Protein AF-A0A953W5H8-F1 (afdb_monomer_lite)

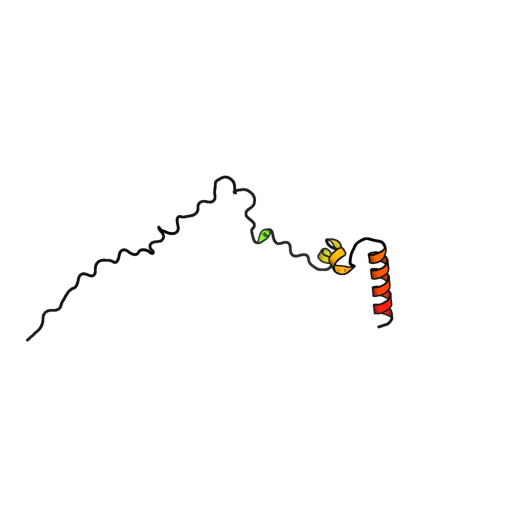Foldseek 3Di:
DDDDDDDPPPDPPPPPPPCPVVPPCPDPPPPPPDDPDPVVDDDDDDCRVCVVCVCVPQVDDDPSSVVSVVVVVVVVVVD

Structure (mmCIF, N/CA/C/O backbone):
data_AF-A0A953W5H8-F1
#
_entry.id   AF-A0A953W5H8-F1
#
loop_
_atom_site.group_PDB
_atom_site.id
_atom_site.type_symbol
_atom_site.label_atom_id
_atom_site.label_alt_id
_atom_site.label_comp_id
_atom_site.label_asym_id
_atom_site.label_entity_id
_atom_site.label_seq_id
_atom_site.pdbx_PDB_ins_code
_atom_site.Cartn_x
_atom_site.Cartn_y
_atom_site.Cartn_z
_atom_site.occupancy
_atom_site.B_iso_or_equiv
_atom_site.auth_seq_id
_atom_site.auth_comp_id
_atom_site.auth_asym_id
_atom_site.auth_atom_id
_atom_site.pdbx_PDB_model_num
ATOM 1 N N . MET A 1 1 ? -25.283 -45.258 77.233 1.00 45.81 1 MET A N 1
ATOM 2 C CA . MET A 1 1 ? -26.298 -44.651 76.341 1.00 45.81 1 MET A CA 1
ATOM 3 C C . MET A 1 1 ? -26.418 -43.184 76.718 1.00 45.81 1 MET A C 1
ATOM 5 O O . MET A 1 1 ? -26.553 -42.932 77.900 1.00 45.81 1 MET A O 1
ATOM 9 N N . ALA A 1 2 ? -26.364 -42.164 75.876 1.00 44.81 2 ALA A N 1
ATOM 10 C CA . ALA A 1 2 ? -25.878 -41.948 74.520 1.00 44.81 2 ALA A CA 1
ATOM 11 C C . ALA A 1 2 ? -25.642 -40.421 74.443 1.00 44.81 2 ALA A C 1
ATOM 13 O O . ALA A 1 2 ? -26.346 -39.649 75.090 1.00 44.81 2 ALA A O 1
ATOM 14 N N . GLN A 1 3 ? -24.605 -40.007 73.724 1.00 49.19 3 GLN A N 1
ATOM 15 C CA . GLN A 1 3 ? -24.136 -38.625 73.613 1.00 49.19 3 GLN A CA 1
ATOM 16 C C . GLN A 1 3 ? -25.139 -37.757 72.830 1.00 49.19 3 GLN A C 1
ATOM 18 O O . GLN A 1 3 ? -25.576 -38.158 71.753 1.00 49.19 3 GLN A O 1
ATOM 23 N N . ALA A 1 4 ? -25.476 -36.565 73.338 1.00 57.31 4 ALA A N 1
ATOM 24 C CA . ALA A 1 4 ? -26.287 -35.577 72.625 1.00 57.31 4 ALA A CA 1
ATOM 25 C C . ALA A 1 4 ? -25.386 -34.542 71.937 1.00 57.31 4 ALA A C 1
ATOM 27 O O . ALA A 1 4 ? -24.466 -33.978 72.528 1.00 57.31 4 ALA A O 1
ATOM 28 N N . GLN A 1 5 ? -25.638 -34.363 70.647 1.00 59.41 5 GLN A N 1
ATOM 29 C CA . GLN A 1 5 ? -24.751 -33.746 69.676 1.00 59.41 5 GLN A CA 1
ATOM 30 C C . GLN A 1 5 ? -24.739 -32.211 69.737 1.00 59.41 5 GLN A C 1
ATOM 32 O O . GLN A 1 5 ? -25.762 -31.537 69.836 1.00 59.41 5 GLN A O 1
ATOM 37 N N . LYS A 1 6 ? -23.524 -31.693 69.577 1.00 58.22 6 LYS A N 1
ATOM 38 C CA . LYS A 1 6 ? -23.108 -30.318 69.294 1.00 58.22 6 LYS A CA 1
ATOM 39 C C . LYS A 1 6 ? -23.867 -29.742 68.084 1.00 58.22 6 LYS A C 1
ATOM 41 O O . LYS A 1 6 ? -23.615 -30.158 66.958 1.00 58.22 6 LYS A O 1
ATOM 46 N N . LYS A 1 7 ? -24.736 -28.745 68.283 1.00 50.81 7 LYS A N 1
ATOM 47 C CA . LYS A 1 7 ? -25.176 -27.838 67.206 1.00 50.81 7 LYS A CA 1
ATOM 48 C C . LYS A 1 7 ? -24.459 -26.504 67.363 1.00 50.81 7 LYS A C 1
ATOM 50 O O . LYS A 1 7 ? -24.925 -25.597 68.038 1.00 50.81 7 LYS A O 1
ATOM 55 N N . SER A 1 8 ? -23.287 -26.434 66.742 1.00 45.78 8 SER A N 1
ATOM 56 C CA . SER A 1 8 ? -22.620 -25.180 66.410 1.00 45.78 8 SER A CA 1
ATOM 57 C C . SER A 1 8 ? -23.500 -24.462 65.389 1.00 45.78 8 SER A C 1
ATOM 59 O O . SER A 1 8 ? -23.538 -24.868 64.228 1.00 45.78 8 SER A O 1
ATOM 61 N N . SER A 1 9 ? -24.257 -23.449 65.810 1.00 47.25 9 SER A N 1
ATOM 62 C CA . SER A 1 9 ? -24.904 -22.519 64.885 1.00 47.25 9 SER A CA 1
ATOM 63 C C . SER A 1 9 ? -23.802 -21.685 64.242 1.00 47.25 9 SER A C 1
ATOM 65 O O . SER A 1 9 ? -23.344 -20.687 64.794 1.00 47.25 9 SER A O 1
ATOM 67 N N . MET A 1 10 ? -23.318 -22.197 63.116 1.00 43.28 10 MET A N 1
ATOM 68 C CA . MET A 1 10 ? -22.380 -21.559 62.208 1.00 43.28 10 MET A CA 1
ATOM 69 C C . MET A 1 10 ? -22.893 -20.145 61.917 1.00 43.28 10 MET A C 1
ATOM 71 O O . MET A 1 10 ? -23.983 -19.992 61.362 1.00 43.28 10 MET A O 1
ATOM 75 N N . ALA A 1 11 ? -22.139 -19.129 62.342 1.00 50.84 11 ALA A N 1
ATOM 76 C CA . ALA A 1 11 ? -22.347 -17.762 61.895 1.00 50.84 11 ALA A CA 1
ATOM 77 C C . ALA A 1 11 ? -22.408 -17.798 60.366 1.00 50.84 11 ALA A C 1
ATOM 79 O O . ALA A 1 11 ? -21.524 -18.362 59.716 1.00 50.84 11 ALA A O 1
ATOM 80 N N . LYS A 1 12 ? -23.518 -17.303 59.818 1.00 51.75 12 LYS A N 1
ATOM 81 C CA . LYS A 1 12 ? -23.718 -17.137 58.386 1.00 51.75 12 LYS A CA 1
ATOM 82 C C . LYS A 1 12 ? -22.630 -16.175 57.939 1.00 51.75 12 LYS A C 1
ATOM 84 O O . LYS A 1 12 ? -22.752 -14.988 58.201 1.00 51.75 12 LYS A O 1
ATOM 89 N N . GLY A 1 13 ? -21.550 -16.750 57.411 1.00 52.19 13 GLY A N 1
ATOM 90 C CA . GLY A 1 13 ? -20.354 -16.029 57.030 1.00 52.19 13 GLY A CA 1
ATOM 91 C C . GLY A 1 13 ? -20.751 -14.834 56.196 1.00 52.19 13 GLY A C 1
ATOM 92 O O . GLY A 1 13 ? -21.417 -14.995 55.177 1.00 52.19 13 GLY A O 1
ATOM 93 N N . ASP A 1 14 ? -20.375 -13.676 56.702 1.00 61.19 14 ASP A N 1
ATOM 94 C CA . ASP A 1 14 ? -20.313 -12.378 56.066 1.00 61.19 14 ASP A CA 1
ATOM 95 C C . ASP A 1 14 ? -19.589 -12.593 54.737 1.00 61.19 14 ASP A C 1
ATOM 97 O O . ASP A 1 14 ? -18.362 -12.638 54.632 1.00 61.19 14 ASP A O 1
ATOM 101 N N . ASN A 1 15 ? -20.380 -12.906 53.720 1.00 55.12 15 ASN A N 1
ATOM 102 C CA . ASN A 1 15 ? -19.904 -13.266 52.409 1.00 55.12 15 ASN A CA 1
ATOM 103 C C . ASN A 1 15 ? -19.446 -11.975 51.744 1.00 55.12 15 ASN A C 1
ATOM 105 O O . ASN A 1 15 ? -20.190 -11.353 50.997 1.00 55.12 15 ASN A O 1
ATOM 109 N N . LEU A 1 16 ? -18.174 -11.647 51.997 1.00 55.00 16 LEU A N 1
ATOM 110 C CA . LEU A 1 16 ? -17.327 -10.605 51.395 1.00 55.00 16 LEU A CA 1
ATOM 111 C C . LEU A 1 16 ? -17.295 -10.608 49.847 1.00 55.00 16 LEU A C 1
ATOM 113 O O . LEU A 1 16 ? -16.511 -9.895 49.236 1.00 55.00 16 LEU A O 1
ATOM 117 N N . TRP A 1 17 ? -18.124 -11.439 49.219 1.00 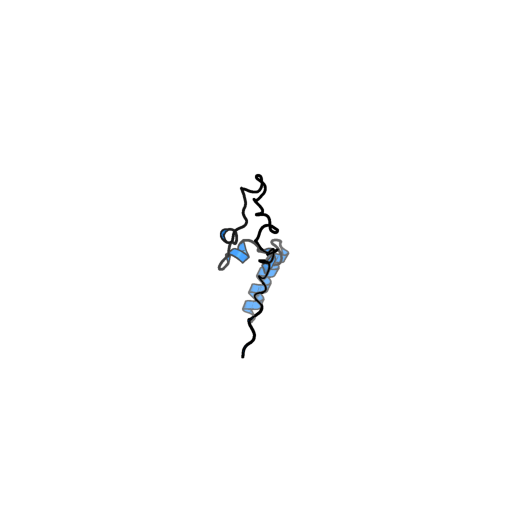57.06 17 TRP A N 1
ATOM 118 C CA . TRP A 1 17 ? -18.233 -11.709 47.794 1.00 57.06 17 TRP A CA 1
ATOM 119 C C . TRP A 1 17 ? -19.645 -11.409 47.261 1.00 57.06 17 TRP A C 1
ATOM 121 O O . TRP A 1 17 ? -19.941 -11.784 46.132 1.00 57.06 17 TRP A O 1
ATOM 131 N N . ASP A 1 18 ? -20.532 -10.770 48.039 1.00 59.28 18 ASP A N 1
ATOM 132 C CA . ASP A 1 18 ? -21.935 -10.498 47.660 1.00 59.28 18 ASP A CA 1
ATOM 133 C C . ASP 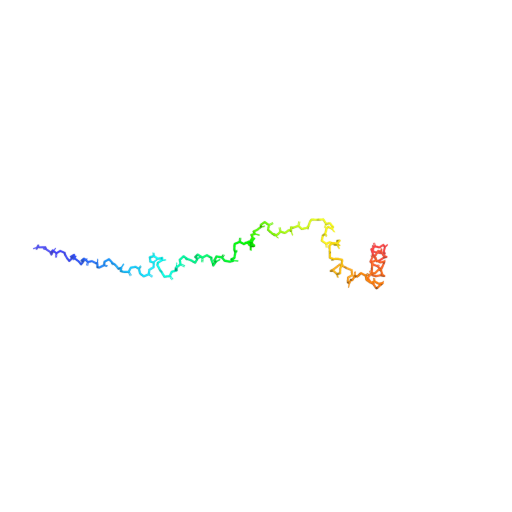A 1 18 ? -22.132 -9.464 46.532 1.00 59.28 18 ASP A C 1
ATOM 135 O O . ASP A 1 18 ? -23.244 -8.998 46.301 1.00 59.28 18 ASP A O 1
ATOM 139 N N . GLY A 1 19 ? -21.072 -9.137 45.790 1.00 59.31 19 GLY A N 1
ATOM 140 C CA . GLY A 1 19 ? -21.143 -8.234 44.645 1.00 59.31 19 GLY A CA 1
ATOM 141 C C . GLY A 1 19 ? -21.130 -6.749 45.006 1.00 59.31 19 GLY A C 1
ATOM 142 O O . GLY A 1 19 ? -21.065 -5.935 44.098 1.00 59.31 19 GLY A O 1
ATOM 143 N N . SER A 1 20 ? -21.092 -6.367 46.288 1.00 65.00 20 SER A N 1
ATOM 144 C CA . SER A 1 20 ? -21.028 -4.951 46.701 1.00 65.00 20 SER A CA 1
ATOM 145 C C . SER A 1 20 ? -19.644 -4.285 46.576 1.00 65.00 20 SER A C 1
ATOM 147 O O . SER A 1 20 ? -19.547 -3.061 46.630 1.00 65.00 20 SER A O 1
ATOM 149 N N . LEU A 1 21 ? -18.565 -5.061 46.394 1.00 62.34 21 LEU A N 1
ATOM 150 C CA . LEU A 1 21 ? -17.198 -4.539 46.197 1.00 62.34 21 LEU A CA 1
ATOM 151 C C . LEU A 1 21 ? -16.895 -4.148 44.748 1.00 62.34 21 LEU A C 1
ATOM 153 O O . LEU A 1 21 ? -16.047 -3.291 44.502 1.00 62.34 21 LEU A O 1
ATOM 157 N N . PHE A 1 22 ? -17.589 -4.758 43.792 1.00 65.62 22 PHE A N 1
ATOM 158 C CA . PHE A 1 22 ? -17.532 -4.366 42.393 1.00 65.62 22 PHE A CA 1
ATOM 159 C C . PHE A 1 22 ? -18.744 -3.485 42.152 1.00 65.62 22 PHE A C 1
ATOM 161 O O . PHE A 1 22 ? -19.747 -3.943 41.621 1.00 65.62 22 PHE A O 1
ATOM 168 N N . GLY A 1 23 ? -18.664 -2.246 42.646 1.00 56.34 23 GLY A N 1
ATOM 169 C CA . GLY A 1 23 ? -19.672 -1.238 42.361 1.00 56.34 23 GLY A CA 1
ATOM 170 C C . GLY A 1 23 ? -19.984 -1.266 40.872 1.00 56.34 23 GLY A C 1
ATOM 171 O O . GLY A 1 23 ? -19.059 -1.197 40.058 1.00 56.34 23 GLY A O 1
ATOM 172 N N . ASP A 1 24 ? -21.267 -1.435 40.555 1.00 64.94 24 ASP A N 1
ATO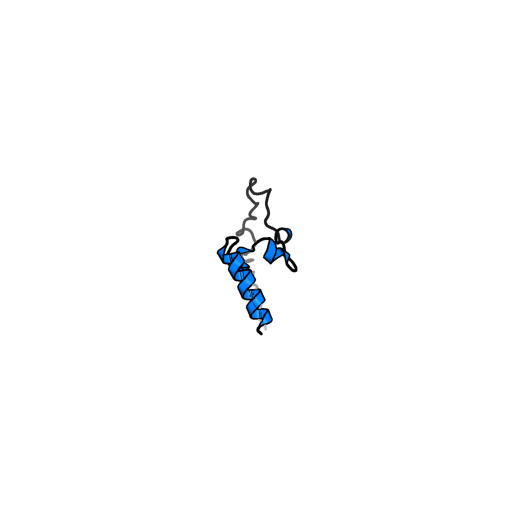M 173 C CA . ASP A 1 24 ? -21.805 -1.280 39.215 1.00 64.94 24 ASP A CA 1
ATOM 174 C C . ASP A 1 24 ? -21.229 0.016 38.649 1.00 64.94 24 ASP A C 1
ATOM 176 O O . ASP A 1 24 ? -21.576 1.118 39.079 1.00 64.94 24 ASP A O 1
ATOM 180 N N . SER A 1 25 ? -20.247 -0.108 37.756 1.00 60.00 25 SER A N 1
ATOM 181 C CA . SER A 1 25 ? -19.659 1.042 37.097 1.00 60.00 25 SER A CA 1
ATOM 182 C C . SER A 1 25 ? -20.665 1.506 36.060 1.00 60.00 25 SER A C 1
ATOM 184 O O . SER A 1 25 ? -20.568 1.153 34.882 1.00 60.00 25 SER A O 1
ATOM 186 N N . ASP A 1 26 ? -21.647 2.276 36.518 1.00 64.06 26 ASP A N 1
ATOM 187 C CA . ASP A 1 26 ? -22.397 3.177 35.665 1.00 64.06 26 ASP A CA 1
ATOM 188 C C . ASP A 1 26 ? -21.375 3.956 34.824 1.00 64.06 26 ASP A C 1
ATOM 190 O O . ASP A 1 26 ? -20.477 4.606 35.381 1.00 64.06 26 ASP A O 1
ATOM 19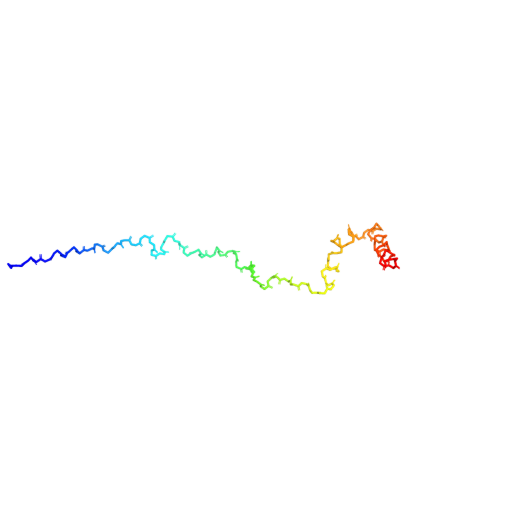4 N N . PRO A 1 27 ? -21.431 3.860 33.483 1.00 62.56 27 PRO A N 1
ATOM 195 C CA . PRO A 1 27 ? -20.517 4.610 32.646 1.00 62.56 27 PRO A CA 1
ATOM 196 C C . PRO A 1 27 ? -20.733 6.105 32.921 1.00 62.56 27 PRO A C 1
ATOM 198 O O . PRO A 1 27 ? -21.879 6.545 33.063 1.00 62.56 27 PRO A O 1
ATOM 201 N N . PRO A 1 28 ? -19.661 6.916 32.997 1.00 60.53 28 PRO A N 1
ATOM 202 C CA . PRO A 1 28 ? -19.804 8.349 33.207 1.00 60.53 28 PRO A CA 1
ATOM 203 C C . PRO A 1 28 ? -20.749 8.929 32.140 1.00 60.53 28 PRO A C 1
ATOM 205 O O . PRO A 1 28 ? -20.643 8.540 30.970 1.00 60.53 28 PRO A O 1
ATOM 208 N N . PRO A 1 29 ? -21.642 9.879 32.486 1.00 54.56 29 PRO A N 1
ATOM 209 C CA . PRO A 1 29 ? -22.672 10.405 31.581 1.00 54.56 29 PRO A CA 1
ATOM 210 C C . PRO A 1 29 ? -22.136 11.210 30.374 1.00 54.56 29 PRO A C 1
ATOM 212 O O . PRO A 1 29 ? -22.885 11.944 29.735 1.00 54.56 29 PRO A O 1
ATOM 215 N N . SER A 1 30 ? -20.856 11.068 30.017 1.00 56.78 30 SER A N 1
ATOM 216 C CA . SER A 1 30 ? -20.237 11.651 28.822 1.00 56.78 30 SER A CA 1
ATOM 217 C C . SER A 1 30 ? -19.680 10.632 27.815 1.00 56.78 30 SER A C 1
ATOM 219 O O . SER A 1 30 ? -19.237 11.050 26.750 1.00 56.78 30 SER A O 1
ATOM 221 N N . ALA A 1 31 ? -19.745 9.319 28.079 1.00 54.84 31 ALA A N 1
ATOM 222 C CA . ALA A 1 31 ? -19.274 8.279 27.146 1.00 54.84 31 ALA A CA 1
ATOM 223 C C . ALA A 1 31 ? -20.394 7.651 26.285 1.00 54.84 31 ALA A C 1
ATOM 225 O O . ALA A 1 31 ? -20.192 6.638 25.621 1.00 54.84 31 ALA A O 1
ATOM 226 N N . ALA A 1 32 ? -21.592 8.238 26.276 1.00 55.62 32 ALA A N 1
ATOM 227 C CA . ALA A 1 32 ? -22.771 7.688 25.607 1.00 55.62 32 ALA A CA 1
ATOM 228 C C . ALA A 1 32 ? -22.900 8.090 24.121 1.00 55.62 32 ALA A C 1
ATOM 230 O O . ALA A 1 32 ? -23.991 8.476 23.695 1.00 55.62 32 ALA A O 1
ATOM 231 N N . LYS A 1 33 ? -21.815 8.024 23.329 1.00 58.28 33 LYS A N 1
ATOM 232 C CA . LYS A 1 33 ? -21.920 8.172 21.859 1.00 58.28 33 LYS A CA 1
ATOM 233 C C . LYS A 1 33 ? -21.125 7.191 21.001 1.00 58.28 33 LYS A C 1
ATOM 235 O O . LYS A 1 33 ? -21.614 6.916 19.919 1.00 58.28 33 LYS A O 1
ATOM 240 N N . ASP A 1 34 ? -20.041 6.582 21.479 1.00 64.75 34 ASP A N 1
ATOM 241 C CA . ASP A 1 34 ? -19.266 5.632 20.664 1.00 64.75 34 ASP A CA 1
ATOM 242 C C . ASP A 1 34 ? -18.874 4.408 21.497 1.00 64.75 34 ASP A C 1
ATOM 244 O O . ASP A 1 34 ? -17.723 4.219 21.891 1.00 64.75 34 ASP A O 1
ATOM 248 N N . ALA A 1 35 ? -19.858 3.572 21.830 1.00 74.19 35 ALA A N 1
ATOM 249 C CA . ALA A 1 35 ? -19.541 2.236 22.310 1.00 74.19 35 ALA A CA 1
ATOM 250 C C . ALA A 1 35 ? -18.885 1.479 21.145 1.00 74.19 35 ALA A C 1
ATOM 252 O O . ALA A 1 35 ? -19.572 1.157 20.182 1.00 74.19 35 ALA A O 1
ATOM 253 N N . TYR A 1 36 ? -17.575 1.221 21.223 1.00 74.81 36 TYR A N 1
ATOM 254 C CA . TYR A 1 36 ? -16.878 0.363 20.263 1.00 74.81 36 TYR A CA 1
ATOM 255 C C . TYR A 1 36 ? -17.389 -1.069 20.440 1.00 74.81 36 TYR A C 1
ATOM 257 O O . TYR A 1 36 ? -17.044 -1.774 21.391 1.00 74.81 36 TYR A O 1
ATOM 265 N N . THR A 1 37 ? -18.297 -1.463 19.563 1.00 83.81 37 THR A N 1
ATOM 266 C CA . THR A 1 37 ? -18.969 -2.758 19.548 1.00 83.81 37 THR A CA 1
ATOM 267 C C . THR A 1 37 ? -18.423 -3.628 18.421 1.00 83.81 37 THR A C 1
ATOM 269 O O . THR A 1 37 ? -17.773 -3.160 17.493 1.00 83.81 37 THR A O 1
ATOM 272 N N . ALA A 1 38 ? -18.746 -4.924 18.442 1.00 78.38 38 ALA A N 1
ATOM 273 C CA . ALA A 1 38 ? -18.370 -5.848 17.367 1.00 78.38 38 ALA A CA 1
ATOM 274 C C . ALA A 1 38 ? -18.897 -5.438 15.972 1.00 78.38 38 ALA A C 1
ATOM 276 O O . ALA A 1 38 ? -18.428 -5.961 14.967 1.00 78.38 38 ALA A O 1
ATOM 277 N N . LYS A 1 39 ? -19.862 -4.509 15.902 1.00 77.31 39 LYS A N 1
ATOM 278 C CA . LYS A 1 39 ? -20.397 -3.961 14.648 1.00 77.31 39 LYS A CA 1
ATOM 279 C C . LYS A 1 39 ? -19.463 -2.946 13.985 1.00 77.31 39 LYS A C 1
ATOM 281 O O . LYS A 1 39 ? -19.615 -2.698 12.796 1.00 77.31 39 LYS A O 1
ATOM 286 N N . ASP A 1 40 ? -18.510 -2.393 14.733 1.00 81.94 40 ASP A N 1
ATOM 287 C CA . ASP A 1 40 ? -17.553 -1.395 14.242 1.00 81.94 40 ASP A CA 1
ATOM 288 C C . ASP A 1 40 ? -16.324 -2.040 13.577 1.00 81.94 40 ASP A C 1
ATOM 290 O O . ASP A 1 40 ? -15.452 -1.352 13.045 1.00 81.94 40 ASP A O 1
ATOM 294 N N . ILE A 1 41 ? -16.242 -3.375 13.597 1.00 83.81 41 ILE A N 1
ATOM 295 C CA . ILE A 1 41 ? -15.207 -4.141 12.908 1.00 83.81 41 ILE A CA 1
ATOM 296 C C . ILE A 1 41 ? -15.663 -4.380 11.465 1.00 83.81 41 ILE A C 1
ATOM 298 O O . ILE A 1 41 ? -16.520 -5.221 11.200 1.00 83.81 41 ILE A O 1
ATOM 302 N N . GLU A 1 42 ? -15.065 -3.651 10.524 1.00 82.25 42 GLU A N 1
ATOM 303 C CA . GLU A 1 42 ? -15.278 -3.865 9.090 1.00 82.25 42 GLU A CA 1
ATOM 304 C C . GLU A 1 42 ? -14.314 -4.943 8.573 1.00 82.25 42 GLU A C 1
ATOM 306 O O . GLU A 1 42 ? -13.092 -4.768 8.590 1.00 82.25 42 GLU A O 1
ATOM 311 N N . VAL A 1 43 ? -14.862 -6.058 8.086 1.00 84.81 43 VAL A N 1
ATOM 312 C CA . VAL A 1 43 ? -14.091 -7.064 7.347 1.00 84.81 43 VAL A CA 1
ATOM 313 C C . VAL A 1 43 ? -14.117 -6.690 5.872 1.00 84.81 43 VAL A C 1
ATOM 315 O O . VAL A 1 43 ? -15.173 -6.640 5.246 1.00 84.81 43 VAL A O 1
ATOM 318 N N . LEU A 1 44 ? -12.941 -6.403 5.323 1.00 88.00 44 LEU A N 1
ATOM 319 C CA . LEU A 1 44 ? -12.771 -6.097 3.909 1.00 88.00 44 LEU A CA 1
ATOM 320 C C . LEU A 1 44 ? -12.516 -7.396 3.149 1.00 88.00 44 LEU A C 1
ATOM 322 O O . LEU A 1 44 ? -11.509 -8.064 3.379 1.00 88.00 44 LEU A O 1
ATOM 326 N N . GLU A 1 45 ? -13.422 -7.747 2.244 1.00 86.19 45 GLU A N 1
ATOM 327 C CA . GLU A 1 45 ? -13.325 -8.972 1.452 1.00 86.19 45 GLU A CA 1
ATOM 328 C C . GLU A 1 45 ? -12.708 -8.719 0.069 1.00 86.19 45 GLU A C 1
ATOM 330 O O . GLU A 1 45 ? -12.745 -7.615 -0.483 1.00 86.19 45 GLU A O 1
ATOM 335 N N . GLY A 1 46 ? -12.126 -9.771 -0.509 1.00 89.69 46 GLY A N 1
ATOM 336 C CA . GLY A 1 46 ? -11.554 -9.731 -1.853 1.00 89.69 46 GLY A CA 1
ATOM 337 C C . GLY A 1 46 ? -10.405 -8.726 -1.985 1.00 89.69 46 GLY A C 1
ATOM 338 O O . GLY A 1 46 ? -9.407 -8.812 -1.274 1.00 89.69 46 GLY A O 1
ATOM 339 N N . LEU A 1 47 ? -10.537 -7.787 -2.928 1.00 87.75 47 LEU A N 1
ATOM 340 C CA . LEU A 1 47 ? -9.510 -6.783 -3.255 1.00 87.75 47 LEU A CA 1
ATOM 341 C C . LEU A 1 47 ? -9.737 -5.419 -2.584 1.00 87.75 47 LEU A C 1
ATOM 343 O O . LEU A 1 47 ? -8.934 -4.500 -2.765 1.00 87.75 47 LEU A O 1
ATOM 347 N N . GLU A 1 48 ? -10.792 -5.275 -1.784 1.00 87.25 48 GLU A N 1
ATOM 348 C CA . GLU A 1 48 ? -11.056 -4.051 -1.020 1.00 87.25 48 GLU A CA 1
ATOM 349 C C . GLU A 1 48 ? -9.920 -3.673 -0.047 1.00 87.25 48 GLU A C 1
ATOM 351 O O . GLU A 1 48 ? -9.562 -2.491 -0.001 1.00 87.25 48 GLU A O 1
ATOM 356 N N . PRO A 1 49 ? -9.257 -4.614 0.665 1.00 90.12 49 PRO A N 1
ATOM 357 C CA . PRO A 1 49 ? -8.091 -4.277 1.486 1.00 90.12 49 PRO A CA 1
ATOM 358 C C . PRO A 1 49 ? -6.938 -3.681 0.665 1.00 90.12 49 PRO A C 1
ATOM 360 O O . PRO A 1 49 ? -6.307 -2.710 1.088 1.00 90.12 49 PRO A O 1
ATOM 363 N N . VAL A 1 50 ? -6.699 -4.237 -0.528 1.00 88.06 50 VAL A N 1
ATOM 364 C CA . VAL A 1 50 ? -5.610 -3.836 -1.434 1.00 88.06 50 VAL A CA 1
ATOM 365 C C . VAL A 1 50 ? -5.831 -2.423 -1.954 1.00 88.06 50 VAL A C 1
ATOM 367 O O . VAL A 1 50 ? -4.903 -1.618 -2.004 1.00 88.06 50 VAL A O 1
ATOM 370 N N . ARG A 1 51 ? -7.081 -2.086 -2.277 1.00 89.12 51 ARG A N 1
ATOM 371 C CA . ARG A 1 51 ? -7.461 -0.756 -2.763 1.00 89.12 51 ARG A CA 1
ATOM 372 C C . ARG A 1 51 ? -7.481 0.300 -1.669 1.00 89.12 51 ARG A C 1
ATOM 374 O O . ARG A 1 51 ? -7.012 1.410 -1.904 1.00 89.12 51 ARG A O 1
ATOM 381 N N . LYS A 1 52 ? -8.015 -0.019 -0.483 1.00 89.56 52 LYS A N 1
ATOM 382 C CA . LYS A 1 52 ? -8.081 0.941 0.631 1.00 89.56 52 LYS A CA 1
ATOM 383 C C . LYS A 1 52 ? -6.693 1.252 1.199 1.00 89.56 52 LYS A C 1
ATOM 385 O O . LYS A 1 52 ? -6.478 2.357 1.695 1.00 89.56 52 LYS A O 1
ATOM 390 N N . ARG A 1 53 ? -5.752 0.300 1.157 1.00 90.38 53 ARG A N 1
ATOM 391 C CA . ARG A 1 53 ? -4.395 0.457 1.710 1.00 90.38 53 ARG A CA 1
ATOM 392 C C . ARG A 1 53 ? -3.323 -0.112 0.768 1.00 90.38 53 ARG A C 1
ATOM 394 O O . ARG A 1 53 ? -2.673 -1.100 1.113 1.00 90.38 53 ARG A O 1
ATOM 401 N N . PRO A 1 54 ? -3.065 0.540 -0.380 1.00 88.62 54 PRO A N 1
ATOM 402 C CA . PRO A 1 54 ? -2.123 0.034 -1.381 1.00 88.62 54 PRO A CA 1
ATOM 403 C C . PRO A 1 54 ? -0.683 -0.042 -0.861 1.00 88.62 54 PRO A C 1
ATOM 405 O O . PRO A 1 54 ? 0.050 -0.963 -1.209 1.00 88.62 54 PRO A O 1
ATOM 408 N N . GLY A 1 55 ? -0.288 0.856 0.049 1.00 89.94 55 GLY A N 1
ATOM 409 C CA . GLY A 1 55 ? 1.066 0.874 0.612 1.00 89.94 55 GLY A CA 1
ATOM 410 C C . GLY A 1 55 ? 1.479 -0.419 1.326 1.00 89.94 55 GLY A C 1
ATOM 411 O O . GLY A 1 55 ? 2.665 -0.711 1.399 1.00 89.94 55 GLY A O 1
ATOM 412 N N . MET A 1 56 ? 0.519 -1.218 1.802 1.00 91.75 56 MET A N 1
ATOM 413 C CA . MET A 1 56 ? 0.804 -2.518 2.418 1.00 91.75 56 MET A CA 1
ATOM 414 C C . MET A 1 56 ? 1.215 -3.589 1.394 1.00 91.75 56 MET A C 1
ATOM 416 O O . MET A 1 56 ? 1.893 -4.539 1.764 1.00 91.75 56 MET A O 1
ATOM 420 N N . TYR A 1 57 ? 0.813 -3.440 0.130 1.00 89.38 57 TYR A N 1
ATOM 421 C CA . TYR A 1 57 ? 1.008 -4.448 -0.917 1.00 89.38 57 TYR A CA 1
ATOM 422 C C . TYR A 1 57 ? 2.096 -4.066 -1.919 1.00 89.38 57 TYR A C 1
ATOM 424 O O . TYR A 1 57 ? 2.833 -4.932 -2.362 1.00 89.38 57 TYR A O 1
ATOM 432 N N . ILE A 1 58 ? 2.205 -2.780 -2.266 1.00 90.62 58 ILE A N 1
ATOM 433 C CA . ILE A 1 58 ? 3.141 -2.285 -3.295 1.00 90.62 58 ILE A CA 1
ATOM 434 C C . ILE A 1 58 ? 4.160 -1.279 -2.736 1.00 90.62 58 ILE A C 1
ATOM 436 O O . ILE A 1 58 ? 4.866 -0.611 -3.485 1.00 90.62 58 ILE A O 1
ATOM 440 N N . GLY A 1 59 ? 4.214 -1.120 -1.408 1.00 89.69 59 GLY A N 1
ATOM 441 C CA . GLY A 1 59 ? 5.177 -0.254 -0.717 1.00 89.69 59 GLY A CA 1
ATOM 442 C C . GLY A 1 59 ? 4.893 1.252 -0.790 1.00 89.69 59 GLY A C 1
ATOM 443 O O . GLY A 1 59 ? 5.577 2.027 -0.126 1.00 89.69 59 GLY A O 1
ATOM 444 N N . GLY A 1 60 ? 3.877 1.690 -1.540 1.00 91.69 60 GLY A N 1
ATOM 445 C CA . GLY A 1 60 ? 3.509 3.103 -1.645 1.00 91.69 60 GLY A CA 1
ATOM 446 C C . GLY A 1 60 ? 2.489 3.396 -2.743 1.00 91.69 60 GLY A C 1
ATOM 447 O O . GLY A 1 60 ? 1.803 2.505 -3.227 1.00 91.69 60 GLY A O 1
ATOM 448 N N . VAL A 1 61 ? 2.377 4.669 -3.120 1.00 90.62 61 VAL A N 1
ATOM 449 C CA . VAL A 1 61 ? 1.622 5.139 -4.304 1.00 90.62 61 VAL A CA 1
ATOM 450 C C . VAL A 1 61 ? 2.474 6.081 -5.165 1.00 90.62 61 VAL A C 1
ATOM 452 O O . VAL A 1 61 ? 1.954 6.882 -5.936 1.00 90.62 61 VAL A O 1
ATOM 455 N N . ASP A 1 62 ? 3.790 6.030 -4.974 1.00 92.19 62 ASP A N 1
ATOM 456 C CA . ASP A 1 62 ? 4.769 6.824 -5.702 1.00 92.19 62 ASP A CA 1
ATOM 457 C C . ASP A 1 62 ? 5.234 6.104 -6.980 1.00 92.19 62 ASP A C 1
ATOM 459 O O . ASP A 1 62 ? 4.822 4.988 -7.297 1.00 92.19 62 ASP A O 1
ATOM 463 N N . GLU A 1 63 ? 6.119 6.750 -7.736 1.00 92.81 63 GLU A N 1
ATOM 464 C CA . GLU A 1 63 ? 6.669 6.195 -8.977 1.00 92.81 63 GLU A CA 1
ATOM 465 C C . GLU A 1 63 ? 7.437 4.880 -8.749 1.00 92.81 63 GLU A C 1
ATOM 467 O O . GLU A 1 63 ? 7.426 3.985 -9.593 1.00 92.81 63 GLU A O 1
ATOM 472 N N . ARG A 1 64 ? 8.044 4.709 -7.568 1.00 92.12 64 ARG A N 1
ATOM 473 C CA . ARG A 1 64 ? 8.723 3.462 -7.192 1.00 92.12 64 ARG A CA 1
ATOM 474 C C . ARG A 1 64 ? 7.736 2.315 -7.010 1.00 92.12 64 ARG A C 1
ATOM 476 O O . ARG A 1 64 ? 8.003 1.223 -7.504 1.00 92.12 64 ARG A O 1
ATOM 483 N N . ALA A 1 65 ? 6.598 2.562 -6.363 1.00 91.25 65 ALA A N 1
ATOM 484 C CA . ALA A 1 65 ? 5.527 1.577 -6.233 1.00 91.25 65 ALA A CA 1
ATOM 485 C C . ALA A 1 65 ? 4.924 1.184 -7.598 1.00 91.25 65 ALA A C 1
ATOM 487 O O . ALA A 1 65 ? 4.574 0.023 -7.807 1.00 91.25 65 ALA A O 1
ATOM 488 N N . LEU A 1 66 ? 4.858 2.113 -8.562 1.00 94.25 66 LEU A N 1
ATOM 489 C CA . LEU A 1 66 ? 4.441 1.799 -9.937 1.00 94.25 66 LEU A CA 1
ATOM 490 C C . LEU A 1 66 ? 5.436 0.877 -10.652 1.00 94.25 66 LEU A C 1
ATOM 492 O O . LEU A 1 66 ? 5.025 -0.092 -11.288 1.00 94.25 66 LEU A O 1
ATOM 496 N N . HIS A 1 67 ? 6.738 1.142 -10.531 1.00 95.31 67 HIS A N 1
ATOM 497 C CA . HIS A 1 67 ? 7.756 0.239 -11.073 1.00 95.31 67 HIS A CA 1
ATOM 498 C C . HIS A 1 67 ? 7.734 -1.131 -10.386 1.00 95.31 67 HIS A C 1
ATOM 500 O O . HIS A 1 67 ? 7.935 -2.139 -11.056 1.00 95.31 67 HIS A O 1
ATOM 506 N N . HIS A 1 68 ? 7.437 -1.177 -9.084 1.00 93.81 68 HIS A N 1
ATOM 507 C CA . HIS A 1 68 ? 7.278 -2.425 -8.337 1.00 93.81 68 HIS A CA 1
ATOM 508 C C . HIS A 1 68 ? 6.128 -3.270 -8.899 1.00 93.81 68 HIS A C 1
ATOM 510 O O . HIS A 1 68 ? 6.328 -4.436 -9.206 1.00 93.81 68 HIS A O 1
ATOM 516 N N . LEU A 1 69 ? 4.959 -2.670 -9.150 1.00 91.88 69 LEU A N 1
ATOM 517 C CA . LEU A 1 69 ? 3.844 -3.364 -9.808 1.00 91.88 69 LEU A CA 1
ATOM 518 C C . LEU A 1 69 ? 4.234 -3.964 -11.162 1.00 91.88 69 LEU A C 1
ATOM 520 O O . LEU A 1 69 ? 3.814 -5.068 -11.494 1.00 91.88 69 LEU A O 1
ATOM 524 N N . PHE A 1 70 ? 5.019 -3.234 -11.952 1.00 94.44 70 PHE A N 1
ATOM 525 C CA . PHE A 1 70 ? 5.463 -3.724 -13.251 1.00 94.44 70 PHE A CA 1
ATOM 526 C C . PHE A 1 70 ? 6.456 -4.884 -13.122 1.00 94.44 70 PHE A C 1
ATOM 528 O O . PHE A 1 70 ? 6.320 -5.869 -13.842 1.00 94.44 70 PHE A O 1
ATOM 535 N N . ALA A 1 71 ? 7.412 -4.789 -12.193 1.00 95.00 71 ALA A N 1
ATOM 536 C CA . ALA A 1 71 ? 8.361 -5.862 -11.908 1.00 95.00 71 ALA A CA 1
ATOM 537 C C . ALA A 1 71 ? 7.639 -7.155 -11.498 1.00 95.00 71 ALA A C 1
ATOM 539 O O . ALA A 1 71 ? 7.878 -8.193 -12.100 1.00 95.00 71 ALA A O 1
ATOM 540 N N . GLU A 1 72 ? 6.662 -7.064 -10.594 1.00 94.38 72 GLU A N 1
ATOM 541 C CA . GLU A 1 72 ? 5.865 -8.218 -10.157 1.00 94.38 72 GLU A CA 1
ATOM 542 C C . GLU A 1 72 ? 5.102 -8.882 -11.316 1.00 94.38 72 GLU A C 1
ATOM 544 O O . GLU A 1 72 ? 5.001 -10.104 -11.386 1.00 94.38 72 GLU A O 1
ATOM 549 N N . VAL A 1 73 ? 4.564 -8.109 -12.267 1.00 94.81 73 VAL A N 1
ATOM 550 C CA . VAL A 1 73 ? 3.902 -8.686 -13.454 1.00 94.81 73 VAL A CA 1
ATOM 551 C C . VAL A 1 73 ? 4.900 -9.428 -14.342 1.00 94.81 73 VAL A C 1
ATOM 553 O O . VAL A 1 73 ? 4.561 -10.479 -14.890 1.00 94.81 73 VAL A O 1
ATOM 556 N N . LEU A 1 74 ? 6.110 -8.891 -14.500 1.00 96.06 74 LEU A N 1
ATOM 557 C CA . LEU A 1 74 ? 7.158 -9.537 -15.286 1.00 96.06 74 LEU A CA 1
ATOM 558 C C . LEU A 1 74 ? 7.644 -10.826 -14.629 1.00 96.06 74 LEU A C 1
ATOM 560 O O . LEU A 1 74 ? 7.746 -11.831 -15.325 1.00 96.06 74 LEU A O 1
ATOM 564 N N . ASP A 1 75 ? 7.888 -10.815 -13.322 1.00 95.81 75 ASP A N 1
ATOM 565 C CA . ASP A 1 75 ? 8.369 -11.987 -12.589 1.00 95.81 75 ASP A CA 1
ATOM 566 C C . ASP A 1 75 ? 7.323 -13.112 -12.620 1.00 95.81 75 ASP A C 1
ATOM 568 O O . ASP A 1 75 ? 7.641 -14.223 -13.036 1.00 95.81 75 ASP A O 1
ATOM 572 N N . ASN A 1 76 ? 6.042 -12.791 -12.394 1.00 93.94 76 ASN A N 1
ATOM 573 C CA . ASN A 1 76 ? 4.934 -13.742 -12.578 1.00 93.94 76 ASN A CA 1
ATOM 574 C C . ASN A 1 76 ? 4.807 -14.285 -14.015 1.00 93.94 76 ASN A C 1
ATOM 576 O O . ASN A 1 76 ? 4.164 -1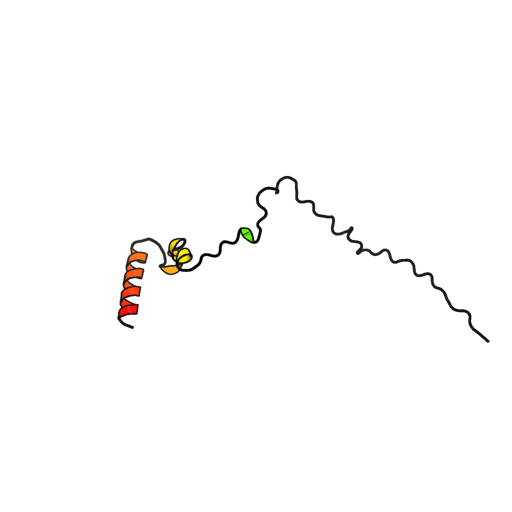5.308 -14.222 1.00 93.94 76 ASN A O 1
ATOM 580 N N . SER A 1 77 ? 5.316 -13.560 -15.019 1.00 94.94 77 SER A N 1
ATOM 581 C CA . SER A 1 77 ? 5.290 -13.995 -16.425 1.00 94.94 77 SER A CA 1
ATOM 582 C C . SER A 1 77 ? 6.514 -14.829 -16.814 1.00 94.94 77 SER A C 1
ATOM 584 O O . SER A 1 77 ? 6.492 -15.475 -17.863 1.00 94.94 77 SER A O 1
ATOM 586 N N . MET A 1 78 ? 7.599 -14.745 -16.041 1.00 93.56 78 MET A N 1
ATOM 587 C CA . MET A 1 78 ? 8.815 -15.538 -16.231 1.00 93.56 78 MET A CA 1
ATOM 588 C C . MET A 1 78 ? 8.772 -16.862 -15.460 1.00 93.56 78 MET A C 1
ATOM 590 O O . MET A 1 78 ? 9.390 -17.822 -15.926 1.00 93.56 78 MET A O 1
ATOM 594 N N . ASP A 1 79 ? 8.065 -16.894 -14.326 1.00 85.94 79 ASP A N 1
ATOM 595 C CA . ASP A 1 79 ? 7.721 -18.106 -13.565 1.00 85.94 79 ASP A CA 1
ATOM 596 C C . ASP A 1 79 ? 6.781 -19.049 -14.347 1.00 85.94 79 ASP A C 1
ATOM 598 O O . ASP A 1 79 ? 7.021 -20.282 -14.310 1.00 85.94 79 ASP A O 1
#

Radius of gyration: 33.29 Å; chains: 1; bounding box: 35×56×93 Å

pLDDT: mean 74.96, std 17.32, range [43.28, 96.06]

Secondary structure (DSSP, 8-state):
--PPP----------TTSSSSS---PPPTT-TT----GGG-PPPPTTHHHHH-THHHHS-SSHHHHHHHHHHHHHHHH-

Sequence (79 aa):
MAQAQKKSSMAKGDNLWDGSLFGDSDPPPSAAKDAYTAKDIEVLEGLEPVRKRPGMYIGGVDERALHHLFAEVLDNSMD